Protein AF-A0AAX3I0P9-F1 (afdb_monomer_lite)

Structure (mmCIF, N/CA/C/O backbone):
data_AF-A0AAX3I0P9-F1
#
_entry.id   AF-A0AAX3I0P9-F1
#
loop_
_atom_site.group_PDB
_atom_site.id
_atom_site.type_symbol
_atom_site.label_atom_id
_atom_site.label_alt_id
_atom_site.label_comp_id
_atom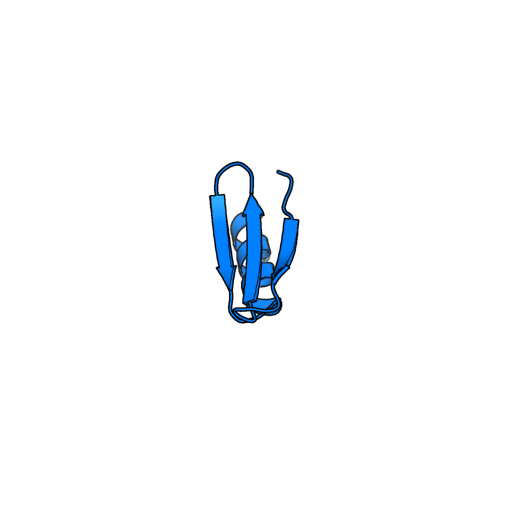_site.label_asym_id
_atom_site.label_entity_id
_atom_site.label_seq_id
_atom_site.pdbx_PDB_ins_code
_atom_site.Cartn_x
_atom_site.Cartn_y
_atom_site.Cartn_z
_atom_site.occupancy
_atom_site.B_iso_or_equiv
_atom_site.auth_seq_id
_atom_site.auth_comp_id
_atom_site.auth_asym_id
_atom_site.auth_atom_id
_atom_site.pdbx_PDB_model_num
ATOM 1 N N . MET A 1 1 ? -8.149 -4.658 13.542 1.00 67.44 1 MET A N 1
ATOM 2 C CA . MET A 1 1 ? -8.494 -4.135 12.204 1.00 67.44 1 MET A CA 1
ATOM 3 C C . MET A 1 1 ? -7.638 -4.886 11.199 1.00 67.44 1 MET A C 1
ATOM 5 O O . MET A 1 1 ? -6.423 -4.866 11.360 1.00 67.44 1 MET A O 1
ATOM 9 N N . ASN A 1 2 ? -8.241 -5.610 10.254 1.00 83.88 2 ASN A N 1
ATOM 10 C CA . ASN A 1 2 ? -7.480 -6.307 9.212 1.00 83.88 2 ASN A CA 1
ATOM 11 C C . ASN A 1 2 ? -7.089 -5.280 8.149 1.00 83.88 2 ASN A C 1
ATOM 13 O O . ASN A 1 2 ? -7.951 -4.540 7.677 1.00 83.88 2 ASN A O 1
ATOM 17 N N . ILE A 1 3 ? -5.796 -5.204 7.851 1.00 89.88 3 ILE A N 1
ATOM 18 C CA . ILE A 1 3 ? -5.229 -4.295 6.857 1.00 89.88 3 ILE A CA 1
ATOM 19 C C . ILE A 1 3 ? -4.540 -5.164 5.818 1.00 89.88 3 ILE A C 1
ATOM 21 O O . ILE A 1 3 ? -3.701 -5.992 6.177 1.00 89.88 3 ILE A O 1
ATOM 25 N N . GLU A 1 4 ? -4.888 -4.960 4.556 1.00 94.62 4 GLU A N 1
ATOM 26 C CA . GLU A 1 4 ? -4.300 -5.664 3.420 1.00 94.62 4 GLU A CA 1
ATOM 27 C C . GLU A 1 4 ? -3.648 -4.644 2.490 1.00 94.62 4 GLU A C 1
ATOM 29 O O . GLU A 1 4 ? -4.251 -3.614 2.193 1.00 94.62 4 GLU A O 1
ATOM 34 N N . ILE A 1 5 ? -2.417 -4.919 2.049 1.00 95.19 5 ILE A N 1
ATOM 35 C CA . ILE A 1 5 ? -1.698 -4.107 1.062 1.00 95.19 5 ILE A CA 1
ATOM 36 C C . ILE A 1 5 ? -1.391 -5.006 -0.132 1.00 95.19 5 ILE A C 1
ATOM 38 O O . ILE A 1 5 ? -0.664 -5.992 0.005 1.00 95.19 5 ILE A O 1
ATOM 42 N N . ASN A 1 6 ? -1.936 -4.658 -1.293 1.00 96.19 6 ASN A N 1
ATOM 43 C CA . ASN A 1 6 ? -1.795 -5.411 -2.537 1.00 96.19 6 ASN A CA 1
ATOM 44 C C . ASN A 1 6 ? -1.144 -4.541 -3.613 1.00 96.19 6 ASN A C 1
ATOM 46 O O . ASN A 1 6 ? -1.405 -3.346 -3.685 1.00 96.19 6 ASN A O 1
ATOM 50 N N . TYR A 1 7 ? -0.322 -5.137 -4.473 1.00 96.94 7 TYR A N 1
ATOM 51 C CA . TYR A 1 7 ? 0.216 -4.453 -5.648 1.00 96.94 7 TYR A CA 1
ATOM 52 C C . TYR A 1 7 ? -0.695 -4.683 -6.859 1.00 96.94 7 TYR A C 1
ATOM 54 O O . TYR A 1 7 ? -1.111 -5.815 -7.113 1.00 96.94 7 TYR A O 1
ATOM 62 N N . ILE A 1 8 ? -0.985 -3.622 -7.607 1.00 96.38 8 ILE A N 1
ATOM 63 C CA . ILE A 1 8 ? -1.708 -3.651 -8.881 1.00 96.38 8 ILE A CA 1
ATOM 64 C C . ILE A 1 8 ? -0.719 -3.293 -9.987 1.00 96.38 8 ILE A C 1
ATOM 66 O O . ILE A 1 8 ? 0.026 -2.331 -9.855 1.00 96.38 8 ILE A O 1
ATOM 70 N N . GLU A 1 9 ? -0.699 -4.069 -11.072 1.00 94.81 9 GLU A N 1
ATOM 71 C CA . GLU A 1 9 ? 0.275 -3.907 -12.163 1.00 94.81 9 GLU A CA 1
ATOM 72 C C . GLU A 1 9 ? -0.108 -2.788 -13.152 1.00 94.81 9 GLU A C 1
ATOM 74 O O . GLU A 1 9 ? 0.763 -2.164 -13.756 1.00 94.81 9 GLU A O 1
ATOM 79 N N . SER A 1 10 ? -1.407 -2.501 -13.320 1.00 93.06 10 SER A N 1
ATOM 80 C CA . SER A 1 10 ? -1.907 -1.506 -14.280 1.00 93.06 10 SER A CA 1
ATOM 81 C C . SER A 1 10 ? -3.190 -0.805 -13.782 1.00 93.06 10 SER A C 1
ATOM 83 O O . SER A 1 10 ? -4.271 -1.386 -13.900 1.00 93.06 10 SER A O 1
ATOM 85 N N . PRO A 1 11 ? -3.113 0.450 -13.291 1.00 89.38 11 PRO A N 1
ATOM 86 C CA . PRO A 1 11 ? -1.885 1.233 -13.137 1.00 89.38 11 PRO A CA 1
ATOM 87 C C . PRO A 1 11 ? -0.967 0.628 -12.058 1.00 89.38 11 PRO A C 1
ATOM 89 O O . PRO A 1 11 ? -1.485 0.030 -11.115 1.00 89.38 11 PRO A O 1
ATOM 92 N N . PRO A 1 12 ? 0.366 0.770 -12.184 1.00 95.19 12 PRO A N 1
ATOM 93 C CA . PRO A 1 12 ? 1.305 0.311 -11.168 1.00 95.19 12 PRO A CA 1
ATOM 94 C C . PRO A 1 12 ? 1.093 1.104 -9.873 1.00 95.19 12 PRO A C 1
ATOM 96 O O . PRO A 1 12 ? 1.439 2.283 -9.815 1.00 95.19 12 PRO A O 1
ATOM 99 N N . CYS A 1 13 ? 0.500 0.482 -8.855 1.00 97.19 13 CYS A N 1
ATOM 100 C CA . CYS A 1 13 ? 0.244 1.118 -7.560 1.00 97.19 13 CYS A CA 1
ATOM 101 C C . CYS A 1 13 ? 0.087 0.097 -6.425 1.00 97.19 13 CYS A C 1
ATOM 103 O O . CYS A 1 13 ? -0.063 -1.106 -6.651 1.00 97.19 13 CYS A O 1
ATOM 105 N N . TYR A 1 14 ? 0.099 0.590 -5.188 1.00 97.81 14 TYR A N 1
ATOM 106 C CA . TYR A 1 14 ? -0.195 -0.180 -3.985 1.00 97.81 14 TYR A CA 1
ATOM 107 C C . TYR A 1 14 ? -1.574 0.193 -3.448 1.00 97.81 14 TYR A C 1
ATOM 109 O O . TYR A 1 14 ? -1.865 1.358 -3.194 1.00 97.81 14 TYR A O 1
ATOM 117 N N . VAL A 1 15 ? -2.430 -0.805 -3.264 1.00 97.12 15 VAL A N 1
ATOM 118 C CA . VAL A 1 15 ? -3.789 -0.648 -2.750 1.00 97.12 15 VAL A CA 1
ATOM 119 C C . VAL A 1 15 ? -3.833 -1.125 -1.309 1.00 97.12 15 VAL A C 1
ATOM 121 O O . VAL A 1 15 ? -3.552 -2.290 -1.032 1.00 97.12 15 VAL A O 1
ATOM 124 N N . LEU A 1 16 ? -4.208 -0.223 -0.407 1.00 96.69 16 LEU A N 1
ATOM 125 C CA . LEU A 1 16 ? -4.449 -0.503 1.002 1.00 96.69 16 LEU A CA 1
ATOM 126 C C . LEU A 1 16 ? -5.954 -0.604 1.244 1.00 96.69 16 LEU A C 1
ATOM 128 O O . LEU A 1 16 ? -6.688 0.344 0.960 1.00 96.69 16 LEU A O 1
ATOM 132 N N . THR A 1 17 ? -6.408 -1.720 1.811 1.00 95.56 17 THR A N 1
ATOM 133 C CA . THR A 1 17 ? -7.819 -1.952 2.151 1.00 95.56 17 THR A CA 1
ATOM 134 C C . THR A 1 17 ? -7.987 -2.134 3.658 1.00 95.56 17 THR A C 1
ATOM 136 O O . THR A 1 17 ? -7.305 -2.951 4.283 1.00 95.56 17 THR A O 1
ATOM 139 N N . MET A 1 18 ? -8.915 -1.372 4.244 1.00 92.19 18 MET A N 1
ATOM 140 C CA . MET A 1 18 ? -9.300 -1.444 5.655 1.00 92.19 18 MET A CA 1
ATOM 141 C C . MET A 1 18 ? -10.815 -1.333 5.817 1.00 92.19 18 MET A C 1
ATOM 143 O O . MET A 1 18 ? -11.381 -0.237 5.826 1.00 92.19 18 MET A O 1
ATOM 147 N N . GLY A 1 19 ? -11.486 -2.472 5.982 1.00 88.31 19 GLY A N 1
ATOM 148 C CA . GLY A 1 19 ? -12.949 -2.497 6.005 1.00 88.31 19 GLY A CA 1
ATOM 149 C C . GLY A 1 19 ? -13.508 -1.965 4.684 1.00 88.31 19 GLY A C 1
ATOM 150 O O . GLY A 1 19 ? -13.257 -2.548 3.637 1.00 88.31 19 GLY A O 1
ATOM 151 N N . GLU A 1 20 ? -14.233 -0.849 4.738 1.00 90.38 20 GLU A N 1
ATOM 152 C CA . GLU A 1 20 ? -14.813 -0.189 3.558 1.00 90.38 20 GLU A CA 1
ATOM 153 C C . GLU A 1 20 ? -13.887 0.870 2.931 1.00 90.38 20 GLU A C 1
ATOM 155 O O . GLU A 1 20 ? -14.155 1.356 1.832 1.00 90.38 20 GLU A O 1
ATOM 160 N N . LEU A 1 21 ? -12.787 1.232 3.601 1.00 89.56 21 LEU A N 1
ATOM 161 C CA . LEU A 1 21 ? -11.825 2.204 3.090 1.00 89.56 21 LEU A CA 1
ATOM 162 C C . LEU A 1 21 ? -10.820 1.514 2.165 1.00 89.56 21 LEU A C 1
ATOM 164 O O . LEU A 1 21 ? -10.170 0.547 2.560 1.00 89.56 21 LEU A O 1
ATOM 168 N N . THR A 1 22 ? -10.656 2.044 0.955 1.00 94.75 22 THR A N 1
ATOM 169 C CA . THR A 1 22 ? -9.609 1.629 0.016 1.00 94.75 22 THR A CA 1
ATOM 170 C C . THR A 1 22 ? -8.832 2.852 -0.455 1.00 94.75 22 THR A C 1
ATOM 172 O O . THR A 1 22 ? -9.430 3.819 -0.924 1.00 94.75 22 THR A O 1
ATOM 175 N N . LEU A 1 23 ? -7.508 2.810 -0.319 1.00 96.19 23 LEU A N 1
ATOM 176 C CA . LEU A 1 23 ? -6.587 3.885 -0.692 1.00 96.19 23 LEU A CA 1
ATOM 177 C C . LEU A 1 23 ? -5.555 3.370 -1.696 1.00 96.19 23 LEU A C 1
ATOM 179 O O . LEU A 1 23 ? -5.171 2.204 -1.644 1.00 96.19 23 LEU A O 1
ATOM 183 N N . MET A 1 24 ? -5.107 4.248 -2.592 1.00 97.19 24 MET A N 1
ATOM 184 C CA . MET A 1 24 ? -4.054 3.963 -3.567 1.00 97.19 24 MET A CA 1
ATOM 185 C C . MET A 1 24 ? -2.812 4.785 -3.234 1.00 97.19 24 MET A C 1
ATOM 187 O O . MET A 1 24 ? -2.922 5.985 -2.991 1.00 97.19 24 MET A O 1
ATOM 191 N N . PHE A 1 25 ? -1.657 4.136 -3.274 1.00 97.44 25 PHE A N 1
ATOM 192 C CA . PHE A 1 25 ? -0.339 4.710 -3.035 1.00 97.44 25 PHE A CA 1
ATOM 193 C C . PHE A 1 25 ? 0.574 4.415 -4.222 1.00 97.44 25 PHE A C 1
ATOM 195 O O . PHE A 1 25 ? 0.420 3.387 -4.891 1.00 97.44 25 PHE A O 1
ATOM 202 N N . GLU A 1 26 ? 1.530 5.299 -4.493 1.00 96.62 26 GLU A N 1
ATOM 203 C CA . GLU A 1 26 ? 2.516 5.070 -5.554 1.00 96.62 26 GLU A CA 1
ATOM 204 C C . GLU A 1 26 ? 3.534 4.016 -5.112 1.00 96.62 26 GLU A C 1
ATOM 206 O O . GLU A 1 26 ? 3.963 3.172 -5.906 1.00 96.62 26 GLU A O 1
ATOM 211 N N . THR A 1 27 ? 3.871 4.015 -3.821 1.00 96.69 27 THR A N 1
ATOM 212 C CA . THR A 1 27 ? 4.870 3.120 -3.238 1.00 96.69 27 THR A CA 1
ATOM 213 C C . THR A 1 27 ? 4.315 2.299 -2.077 1.00 96.69 27 THR A C 1
ATOM 215 O O . THR A 1 27 ? 3.301 2.626 -1.459 1.00 96.69 27 THR A O 1
ATOM 218 N N . ARG A 1 28 ? 5.003 1.195 -1.767 1.00 95.38 28 ARG A N 1
ATOM 219 C CA . ARG A 1 28 ? 4.679 0.366 -0.603 1.00 95.38 28 ARG A CA 1
ATOM 220 C C . ARG A 1 28 ? 4.962 1.101 0.704 1.00 95.38 28 ARG A C 1
ATOM 222 O O . ARG A 1 28 ? 4.191 0.959 1.646 1.00 95.38 28 ARG A O 1
ATOM 229 N N . ASP A 1 29 ? 6.045 1.872 0.735 1.00 96.44 29 ASP A N 1
ATOM 230 C CA . ASP A 1 29 ? 6.517 2.568 1.931 1.00 96.44 29 ASP A CA 1
ATOM 231 C C . ASP A 1 29 ? 5.484 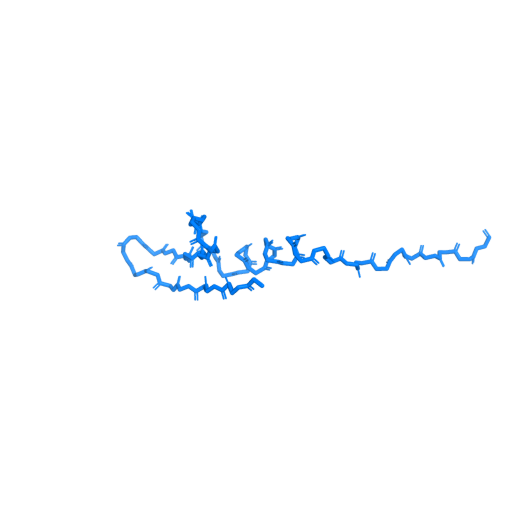3.596 2.408 1.00 96.44 29 ASP A C 1
ATOM 233 O O . ASP A 1 29 ? 5.132 3.592 3.583 1.00 96.44 29 ASP A O 1
ATOM 237 N N . GLU A 1 30 ? 4.890 4.377 1.497 1.00 96.31 30 GLU A N 1
ATOM 238 C CA . GLU A 1 30 ? 3.802 5.313 1.828 1.00 96.31 30 GLU A CA 1
ATOM 239 C C . GLU A 1 30 ? 2.579 4.600 2.426 1.00 96.31 30 GLU A C 1
ATOM 241 O O . GLU A 1 30 ? 1.992 5.062 3.409 1.00 96.31 30 GLU A O 1
ATOM 246 N N . ALA A 1 31 ? 2.195 3.451 1.855 1.00 95.50 31 ALA A N 1
ATOM 247 C CA . ALA A 1 31 ? 1.089 2.655 2.379 1.00 95.50 31 ALA A CA 1
ATOM 248 C C . ALA A 1 31 ? 1.402 2.140 3.795 1.00 95.50 31 ALA A C 1
ATOM 250 O O . ALA A 1 31 ? 0.541 2.182 4.675 1.00 95.50 31 ALA A O 1
ATOM 251 N N . GLU A 1 32 ? 2.630 1.680 4.042 1.00 94.06 32 GLU A N 1
ATOM 252 C CA . GLU A 1 32 ? 3.069 1.208 5.358 1.00 94.06 32 GLU A CA 1
ATOM 253 C C . GLU A 1 32 ? 3.184 2.348 6.385 1.00 94.06 32 GLU A C 1
ATOM 255 O O . GLU A 1 32 ? 2.760 2.168 7.529 1.00 94.06 32 GLU A O 1
ATOM 260 N N . GLU A 1 33 ? 3.681 3.526 6.002 1.00 94.06 33 GLU A N 1
ATOM 261 C CA . GLU A 1 33 ? 3.701 4.728 6.849 1.00 94.06 33 GLU A CA 1
ATOM 262 C C . GLU A 1 33 ? 2.289 5.154 7.259 1.00 94.06 33 GLU A C 1
ATOM 264 O O . GLU A 1 33 ? 2.038 5.431 8.435 1.00 94.06 33 GLU A O 1
ATOM 269 N N . PHE A 1 34 ? 1.328 5.109 6.334 1.00 92.31 34 PHE A N 1
ATOM 270 C CA . PHE A 1 34 ? -0.069 5.389 6.653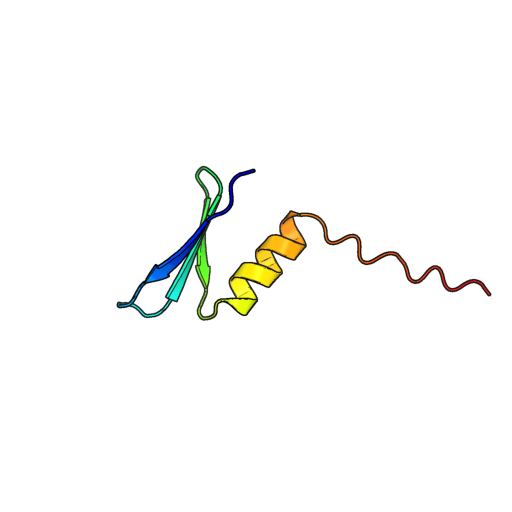 1.00 92.31 34 PHE A CA 1
ATOM 271 C C . PHE A 1 34 ? -0.650 4.377 7.654 1.00 92.31 34 PHE A C 1
ATOM 273 O O . PHE A 1 34 ? -1.376 4.750 8.579 1.00 92.31 34 PHE A O 1
ATOM 280 N N . VAL A 1 35 ? -0.290 3.093 7.537 1.00 91.62 35 VAL A N 1
ATOM 281 C CA . VAL A 1 35 ? -0.665 2.072 8.531 1.00 91.62 35 VAL A CA 1
ATOM 282 C C . VAL A 1 35 ? -0.065 2.375 9.901 1.00 91.62 35 VAL A C 1
ATOM 284 O O . VAL A 1 35 ? -0.754 2.205 10.910 1.00 91.62 35 VAL A O 1
ATOM 287 N N . ARG A 1 36 ? 1.198 2.811 9.956 1.00 90.06 36 ARG A N 1
ATOM 288 C CA . ARG A 1 36 ? 1.862 3.209 11.207 1.00 90.06 36 ARG A CA 1
ATOM 289 C C . ARG A 1 36 ? 1.151 4.393 11.854 1.00 90.06 36 ARG A C 1
ATOM 291 O 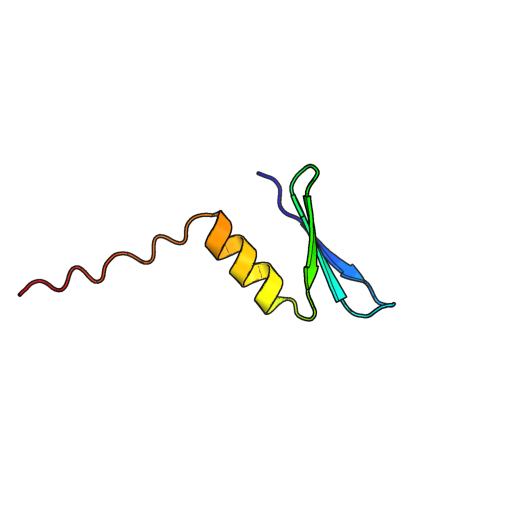O . ARG A 1 36 ? 0.831 4.317 13.037 1.00 90.06 36 ARG A O 1
ATOM 298 N N . PHE A 1 37 ? 0.817 5.416 11.068 1.00 89.12 37 PHE A N 1
ATOM 299 C CA . PHE A 1 37 ? 0.026 6.562 11.516 1.00 89.12 37 PHE A CA 1
ATOM 300 C C . PHE A 1 37 ? -1.327 6.135 12.107 1.00 89.12 37 PHE A C 1
ATOM 302 O O . PHE A 1 37 ? -1.667 6.516 13.224 1.00 89.12 37 PHE A O 1
ATOM 309 N N . LEU A 1 38 ? -2.081 5.283 11.405 1.00 87.31 38 LEU A N 1
ATOM 310 C CA . LEU A 1 38 ? -3.398 4.818 11.859 1.00 87.31 38 LEU A CA 1
ATOM 311 C C . LEU A 1 38 ? -3.356 3.953 13.117 1.00 87.31 38 LEU A C 1
ATOM 313 O O . LEU A 1 38 ? -4.294 3.971 13.913 1.00 87.31 38 LEU A O 1
ATOM 317 N N . ARG A 1 39 ? -2.296 3.157 13.278 1.00 85.94 39 ARG A N 1
ATOM 318 C CA . ARG A 1 39 ? -2.087 2.349 14.484 1.00 85.94 39 ARG A CA 1
ATOM 319 C C . ARG A 1 39 ? -1.676 3.195 15.683 1.00 85.94 39 ARG A C 1
ATOM 321 O O . ARG A 1 39 ? -1.594 2.634 16.768 1.00 85.94 39 ARG A O 1
ATOM 328 N N . GLY A 1 40 ? -1.469 4.497 15.476 1.00 78.62 40 GLY A N 1
ATOM 329 C CA . GLY A 1 40 ? -0.912 5.392 16.465 1.00 78.62 40 GLY A CA 1
ATOM 330 C C . GLY A 1 40 ? 0.465 4.886 16.817 1.00 78.62 40 GLY A C 1
ATOM 331 O O . GLY A 1 40 ? 0.620 4.313 17.883 1.00 78.62 40 GLY A O 1
ATOM 332 N N . TYR A 1 41 ? 1.431 5.018 15.902 1.00 58.88 41 TYR A N 1
ATOM 333 C CA . TYR A 1 41 ? 2.829 4.964 16.309 1.00 58.88 41 TYR A CA 1
ATOM 334 C C . TYR A 1 41 ? 2.979 5.914 17.509 1.00 58.88 41 TYR A C 1
ATOM 336 O O . TYR A 1 41 ? 3.024 7.133 17.354 1.00 58.88 41 TYR A O 1
ATOM 344 N N . ASP A 1 42 ? 2.948 5.300 18.697 1.00 58.72 42 ASP A N 1
ATOM 345 C CA . ASP A 1 42 ? 3.613 5.687 19.928 1.00 58.72 42 ASP A CA 1
ATOM 346 C C . ASP A 1 42 ? 5.100 5.745 19.562 1.00 58.72 42 ASP A C 1
ATOM 348 O O . ASP A 1 42 ? 5.890 4.872 19.924 1.00 58.72 42 ASP A O 1
ATOM 352 N N . ASP A 1 43 ? 5.491 6.750 18.774 1.00 55.12 43 ASP A N 1
ATOM 353 C CA . ASP A 1 43 ? 6.794 7.339 19.010 1.00 55.12 43 ASP A CA 1
ATOM 354 C C . ASP A 1 43 ? 6.668 7.853 20.437 1.00 55.12 43 ASP A C 1
ATOM 356 O O . ASP A 1 43 ? 6.006 8.864 20.689 1.00 55.12 43 ASP A O 1
ATOM 360 N N . GLU A 1 44 ? 7.173 7.050 21.379 1.00 55.97 44 GLU A N 1
ATOM 361 C CA . GLU A 1 44 ? 7.489 7.507 22.716 1.00 55.97 44 GLU A CA 1
ATOM 362 C C . GLU A 1 44 ? 7.960 8.947 22.565 1.00 55.97 44 GLU A C 1
ATOM 364 O O . GLU A 1 44 ? 8.872 9.240 21.784 1.00 55.97 44 GLU A O 1
ATOM 369 N N . GLU A 1 45 ? 7.296 9.851 23.284 1.00 53.50 45 GLU A N 1
ATOM 370 C CA . GLU A 1 45 ? 7.955 11.058 23.730 1.00 53.50 45 GLU A CA 1
ATOM 371 C C . GLU A 1 45 ? 9.410 10.659 24.010 1.00 53.50 45 GLU A C 1
ATOM 373 O O . GLU A 1 45 ? 9.667 9.813 24.873 1.00 53.50 45 GLU A O 1
ATOM 378 N N . GLU A 1 46 ? 10.380 11.242 23.302 1.00 51.19 46 GLU A N 1
ATOM 379 C CA . GLU A 1 46 ? 11.636 11.492 23.981 1.00 51.19 46 GLU A CA 1
ATOM 380 C C . GLU A 1 46 ? 11.231 12.345 25.186 1.00 51.19 46 GLU A C 1
ATOM 382 O O . GLU A 1 46 ? 11.111 13.568 25.107 1.00 51.19 46 GLU A O 1
ATOM 387 N N . ILE A 1 47 ? 10.936 11.682 26.307 1.00 54.72 47 ILE A N 1
ATOM 388 C CA . ILE A 1 47 ? 10.915 12.287 27.621 1.00 54.72 47 ILE A CA 1
ATOM 389 C C . ILE A 1 47 ? 12.378 12.637 27.850 1.00 54.72 47 ILE A C 1
ATOM 391 O O . ILE A 1 47 ? 13.138 11.884 28.464 1.00 54.72 47 ILE A O 1
ATOM 395 N N . VAL A 1 48 ? 12.793 13.770 27.289 1.00 56.41 48 VAL A N 1
ATOM 396 C CA . VAL A 1 48 ? 14.028 14.438 27.656 1.00 56.41 48 VAL A CA 1
ATOM 397 C C . VAL A 1 48 ? 13.848 14.797 29.123 1.00 56.41 48 VAL A C 1
ATOM 399 O O . VAL A 1 48 ? 13.171 15.759 29.480 1.00 56.41 48 VAL A O 1
ATOM 402 N N . LYS A 1 49 ? 14.389 13.950 29.996 1.00 53.34 49 LYS A N 1
ATOM 403 C CA . LYS A 1 49 ? 14.690 14.350 31.361 1.00 53.34 49 LYS A CA 1
ATOM 404 C C . LYS A 1 49 ? 15.864 15.315 31.284 1.00 53.34 49 LYS A C 1
ATOM 406 O O . 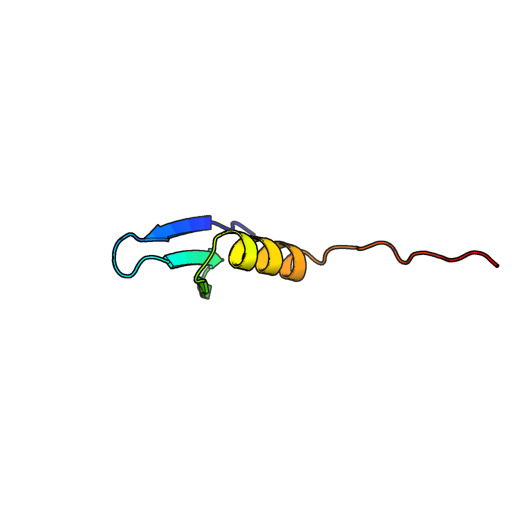LYS A 1 49 ? 16.985 14.859 31.087 1.00 53.34 49 LYS A O 1
ATOM 411 N N . ASP A 1 50 ? 15.579 16.597 31.461 1.00 47.41 50 ASP A N 1
ATOM 412 C CA . ASP A 1 50 ? 16.413 17.525 32.234 1.00 47.41 50 ASP A CA 1
ATOM 413 C C . ASP A 1 50 ? 15.562 18.687 32.768 1.00 47.41 50 ASP A C 1
ATOM 415 O O . ASP A 1 50 ? 14.877 19.359 31.962 1.00 47.41 50 ASP A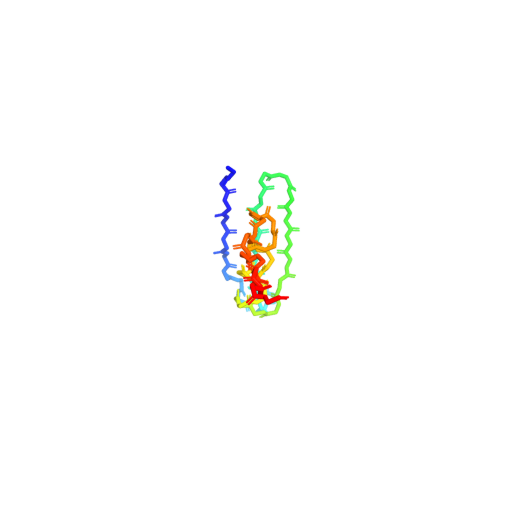 O 1
#

Radius of gyration: 14.59 Å; chains: 1; bounding box: 31×24×46 Å

Foldseek 3Di:
DDWDWDADVVVGWIWIDDPPDIDTHNDPVVVVVVVCVVVPPCPPPPPPDD

Secondary structure (DSSP, 8-state):
---EEEEEETTEEEEEEETTEEEEESSHHHHHHHHHHHTT----------

Organism: NCBI:txid47883

Sequence (50 aa):
MNIEINYIESPPCYVLTMGELTLMFETRDEAEEFVRFLRGYDDEEEIVKD

pLDDT: mean 84.97, std 16.15, range [47.41, 97.81]